Protein AF-A0A0D6LPE6-F1 (afdb_monomer_lite)

pLDDT: mean 70.09, std 15.49, range [36.75, 91.06]

Foldseek 3Di:
DPCVPPDVVVVVVVVVVVVVVVVVVVLVVLLVVQVCCCVPVCVPPPPDPDPVVSSVVSSVVSVVVVVVVVVVHPPVVVVVVVVVCVVVVVVCVVVVVVVVVVVVD

Organism: NCBI:txid53326

Sequence (105 aa):
MISRNLGPELGGAVGILFYLGTTIAASMYLTGAVEIFLLYIMPEGKVFESIYNNFRLFGSGLLFLVGLIVLAGVKVTAPLCLHYTCLAAPFSRLSSVYSTLYTIC

Secondary structure (DSSP, 8-state):
--TTTSHHHHHHHHHHHHHHHHHHHHHHHHHHHHHHIIIII-TT---SSSHHHHHHHHHHHHHHHHHHHHHH-TTTTHHHHHHHHHHTTTTHHHHHHHHHHHHH-

InterPro domains:
  IPR004842 SLC12A transporter family [PTHR11827] (1-80)

Radius of gyration: 18.12 Å; chains: 1; bounding box: 35×3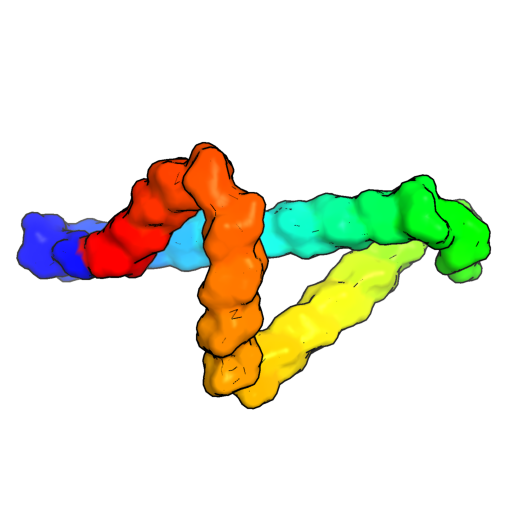2×50 Å

Structure (mmCIF, N/CA/C/O backbone):
data_AF-A0A0D6LPE6-F1
#
_entry.id   AF-A0A0D6LPE6-F1
#
loop_
_atom_site.group_PDB
_atom_site.id
_atom_site.type_symbol
_atom_site.label_atom_id
_atom_site.label_alt_id
_atom_site.label_comp_id
_atom_site.label_asym_id
_atom_site.label_entity_id
_atom_site.label_seq_id
_atom_site.pdbx_PDB_ins_code
_atom_site.Cartn_x
_atom_site.Cartn_y
_atom_site.Cartn_z
_atom_site.occupancy
_atom_site.B_iso_or_equiv
_atom_site.auth_seq_id
_atom_site.auth_comp_id
_atom_site.auth_asym_id
_atom_site.auth_atom_id
_atom_site.pdbx_PDB_model_num
ATOM 1 N N . MET A 1 1 ? -11.174 -2.620 20.477 1.00 56.44 1 MET A N 1
ATOM 2 C CA . MET A 1 1 ? -11.406 -2.339 21.913 1.00 56.44 1 MET A CA 1
ATOM 3 C C . MET A 1 1 ? -11.270 -0.849 22.293 1.00 56.44 1 MET A C 1
ATOM 5 O O . MET A 1 1 ? -11.502 -0.531 23.457 1.00 56.44 1 MET A O 1
ATOM 9 N N . ILE A 1 2 ? -11.011 0.088 21.366 1.00 61.62 2 ILE A N 1
ATOM 10 C CA . ILE A 1 2 ? -10.780 1.514 21.693 1.00 61.62 2 ILE A CA 1
ATOM 11 C C . ILE A 1 2 ? -12.084 2.319 21.876 1.00 61.62 2 ILE A C 1
ATOM 13 O O . ILE A 1 2 ? -12.198 3.157 22.770 1.00 61.62 2 ILE A O 1
ATOM 17 N N . SER A 1 3 ? -13.118 2.010 21.084 1.00 53.62 3 SER A N 1
ATOM 18 C CA . SER A 1 3 ? -14.390 2.758 21.053 1.00 53.62 3 SER A CA 1
ATOM 19 C C . SER A 1 3 ? -15.212 2.642 22.344 1.00 53.62 3 SER A C 1
ATOM 21 O O . SER A 1 3 ? -16.061 3.491 22.602 1.00 53.62 3 SER A O 1
ATOM 23 N N . ARG A 1 4 ? -14.952 1.618 23.169 1.00 62.44 4 ARG A N 1
ATOM 24 C CA . ARG A 1 4 ? -15.659 1.399 24.441 1.00 62.44 4 ARG A CA 1
ATOM 25 C C . ARG A 1 4 ? -15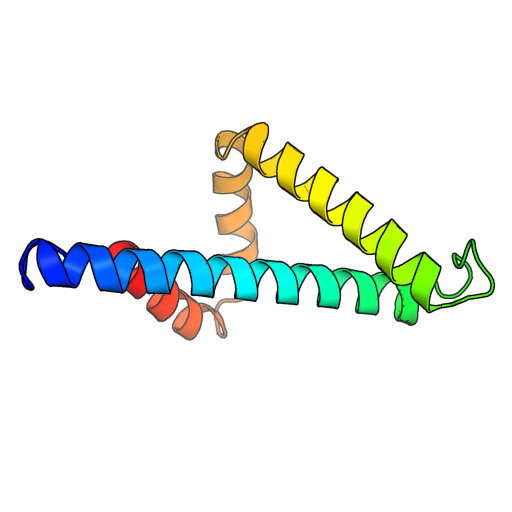.172 2.315 25.569 1.00 62.44 4 ARG A C 1
ATOM 27 O O . ARG A 1 4 ? -15.949 2.585 26.474 1.00 62.44 4 ARG A O 1
ATOM 34 N N . ASN A 1 5 ? -13.932 2.809 25.497 1.00 69.62 5 ASN A N 1
ATOM 35 C CA . ASN A 1 5 ? -13.320 3.611 26.564 1.00 69.62 5 ASN A CA 1
ATOM 36 C C . ASN A 1 5 ? -13.292 5.123 26.267 1.00 69.62 5 ASN A C 1
ATOM 38 O O . ASN A 1 5 ? -13.143 5.903 27.199 1.00 69.62 5 ASN A O 1
ATOM 42 N N . LEU A 1 6 ? -13.401 5.545 24.999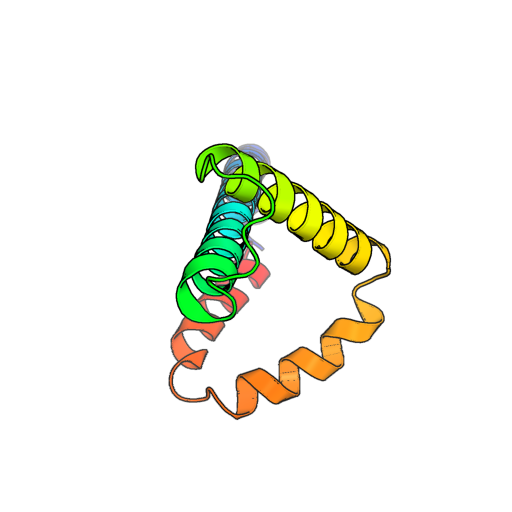 1.00 63.59 6 LEU A N 1
ATOM 43 C CA . LEU A 1 6 ? -13.205 6.946 24.576 1.00 63.59 6 LEU A CA 1
ATOM 44 C C . LEU A 1 6 ? -14.484 7.652 24.072 1.00 63.59 6 LEU A C 1
ATOM 46 O O . LEU A 1 6 ? -14.423 8.804 23.652 1.00 63.59 6 LEU A O 1
ATOM 50 N N . GLY A 1 7 ? -15.641 6.987 24.125 1.00 74.12 7 GLY A N 1
ATOM 51 C CA . GLY A 1 7 ? -16.905 7.525 23.615 1.00 74.12 7 GLY A CA 1
ATOM 52 C C . GLY A 1 7 ? -17.062 7.396 22.085 1.00 74.12 7 GLY A C 1
ATOM 53 O O . GLY A 1 7 ? -16.077 7.225 21.358 1.00 74.12 7 GLY A O 1
ATOM 54 N N . PRO A 1 8 ? -18.309 7.438 21.573 1.00 74.31 8 PRO A N 1
ATOM 55 C CA . PRO A 1 8 ? -18.633 7.172 20.164 1.00 74.31 8 PRO A CA 1
ATOM 56 C C . PRO A 1 8 ? -18.011 8.186 19.189 1.00 74.31 8 PRO A C 1
ATOM 58 O O . PRO A 1 8 ? -17.719 7.844 18.044 1.00 74.31 8 PRO A O 1
ATOM 61 N N . GLU A 1 9 ? -17.759 9.408 19.654 1.00 82.94 9 GLU A N 1
ATOM 62 C CA . GLU A 1 9 ? -17.193 10.505 18.866 1.00 82.94 9 GLU A CA 1
ATOM 63 C C . GLU A 1 9 ? -15.686 10.356 18.593 1.00 82.94 9 GLU A C 1
ATOM 65 O O . GLU A 1 9 ? -15.253 10.519 17.451 1.00 82.94 9 GLU A O 1
ATOM 70 N N . LEU A 1 10 ? -14.879 9.947 19.582 1.00 76.06 10 LEU A N 1
ATOM 71 C CA . LEU A 1 10 ? -13.443 9.723 19.361 1.00 76.06 10 LEU A CA 1
ATOM 72 C C . LEU A 1 10 ? -13.139 8.358 18.735 1.00 76.06 10 LEU A C 1
ATOM 74 O O . LEU A 1 10 ? -12.186 8.238 17.964 1.00 76.06 10 LEU A O 1
ATOM 78 N N . GLY A 1 11 ? -13.965 7.341 18.999 1.00 79.12 11 GLY A N 1
ATOM 79 C CA . GLY A 1 11 ? -13.826 6.030 18.358 1.00 79.12 11 GLY A CA 1
ATOM 80 C C . GLY A 1 11 ? -13.973 6.095 16.833 1.00 79.12 11 GLY A C 1
ATOM 81 O O . GLY A 1 11 ? -13.195 5.468 16.114 1.00 79.12 11 GLY A O 1
ATOM 82 N N . GLY A 1 12 ? -14.920 6.899 16.333 1.00 81.94 12 GLY A N 1
ATOM 83 C CA . GLY A 1 12 ? -15.124 7.097 14.895 1.00 81.94 12 GLY A CA 1
ATOM 84 C C . GLY A 1 12 ? -13.969 7.844 14.219 1.00 81.94 12 GLY A C 1
ATOM 85 O O . GLY A 1 12 ? -13.466 7.398 13.186 1.00 81.94 12 GLY A O 1
ATOM 86 N N . ALA A 1 13 ? -13.500 8.938 14.827 1.00 84.88 13 ALA A N 1
ATOM 87 C CA . ALA A 1 13 ? -12.405 9.745 14.283 1.00 84.88 13 ALA A CA 1
ATOM 88 C C . ALA A 1 13 ? -11.081 8.961 14.200 1.00 84.88 13 ALA A C 1
ATOM 90 O O . ALA A 1 13 ? -10.414 8.972 13.164 1.00 84.88 13 ALA A O 1
ATOM 91 N N . VAL A 1 14 ? -10.724 8.227 15.261 1.00 86.12 14 VAL A N 1
ATOM 92 C CA . VAL A 1 14 ? -9.498 7.409 15.295 1.00 86.12 14 VAL A CA 1
ATOM 93 C C . VAL A 1 14 ? -9.592 6.224 14.327 1.00 86.12 14 VAL A C 1
ATOM 95 O O . VAL A 1 14 ? -8.608 5.901 13.661 1.00 86.12 14 VAL A O 1
ATOM 98 N N . GLY A 1 15 ? -10.776 5.617 14.183 1.00 84.62 15 GLY A N 1
ATOM 99 C CA . GLY A 1 15 ? -11.004 4.522 13.237 1.00 84.62 15 GLY A CA 1
ATOM 100 C C . GLY A 1 15 ? -10.775 4.929 11.778 1.00 84.62 15 GLY A C 1
ATOM 101 O O . GLY A 1 15 ? -10.111 4.208 11.032 1.00 84.62 15 GLY A O 1
ATOM 102 N N . ILE A 1 16 ? -11.250 6.112 11.379 1.00 88.31 16 ILE A N 1
ATOM 103 C CA . ILE A 1 16 ? -11.034 6.648 10.024 1.00 88.31 16 ILE A CA 1
ATOM 104 C C . ILE A 1 16 ? -9.554 6.957 9.782 1.00 88.31 16 ILE A C 1
ATOM 106 O O . ILE A 1 16 ? -9.023 6.629 8.717 1.00 88.31 16 ILE A O 1
ATOM 110 N N . LEU A 1 17 ? -8.865 7.520 10.781 1.00 88.62 17 LEU A N 1
ATOM 111 C CA . LEU A 1 17 ? -7.427 7.783 10.692 1.00 88.62 17 LEU A CA 1
ATOM 112 C C . LEU A 1 17 ? -6.628 6.486 10.494 1.00 88.62 17 LEU A C 1
ATOM 114 O O . LEU A 1 17 ? -5.715 6.427 9.670 1.00 88.62 17 LEU A O 1
ATOM 118 N N . PHE A 1 18 ? -6.996 5.433 11.224 1.00 86.06 18 PHE A N 1
ATOM 119 C CA . PHE A 1 18 ? -6.328 4.137 11.154 1.00 86.06 18 PHE A CA 1
ATOM 120 C C . PHE A 1 18 ? -6.607 3.402 9.835 1.00 86.06 18 PHE A C 1
ATOM 122 O O . PHE A 1 18 ? -5.700 2.808 9.246 1.00 86.06 18 PHE A O 1
ATOM 129 N N . TYR A 1 19 ? -7.833 3.494 9.314 1.00 85.44 19 TYR A N 1
ATOM 130 C CA . TYR A 1 19 ? -8.174 2.947 8.000 1.00 85.44 19 TYR A CA 1
ATOM 131 C C . TYR A 1 19 ? -7.358 3.607 6.879 1.00 85.44 19 TYR A C 1
ATOM 133 O O . TYR A 1 19 ? -6.749 2.919 6.056 1.00 85.44 19 TYR A O 1
ATOM 141 N N . LEU A 1 20 ? -7.271 4.939 6.874 1.00 90.00 20 LEU A N 1
ATOM 142 C CA . LEU A 1 20 ? -6.469 5.654 5.881 1.00 90.00 20 LEU A CA 1
ATOM 143 C C . LEU A 1 20 ? -4.973 5.357 6.036 1.00 90.00 20 LEU A C 1
ATOM 145 O O . LEU A 1 20 ? -4.302 5.085 5.041 1.00 90.00 20 LEU A O 1
ATOM 149 N N . GLY A 1 21 ? -4.458 5.333 7.267 1.00 90.50 21 GLY A N 1
ATOM 150 C CA . GLY A 1 21 ? -3.052 5.028 7.536 1.00 90.50 21 GLY A CA 1
ATOM 151 C C . GLY A 1 21 ? -2.639 3.636 7.051 1.00 90.50 21 GLY A C 1
ATOM 152 O O . GLY A 1 21 ? -1.624 3.490 6.370 1.00 90.50 21 GLY A O 1
ATOM 153 N N . THR A 1 22 ? -3.453 2.616 7.331 1.00 88.06 22 THR A N 1
ATOM 154 C CA . THR A 1 22 ? -3.189 1.240 6.872 1.00 88.06 22 THR A CA 1
ATOM 155 C C . THR A 1 22 ? -3.300 1.105 5.354 1.00 88.06 22 THR A C 1
ATOM 157 O O . THR A 1 22 ? -2.489 0.409 4.746 1.00 88.06 22 THR A O 1
ATOM 160 N N . THR A 1 23 ? -4.228 1.826 4.722 1.00 86.50 23 THR A N 1
ATOM 161 C CA . THR A 1 23 ? -4.375 1.845 3.257 1.00 86.50 23 THR A CA 1
ATOM 162 C C . THR A 1 23 ? -3.157 2.476 2.573 1.00 86.50 23 THR A C 1
ATOM 164 O O . THR A 1 23 ? -2.628 1.921 1.607 1.00 86.50 23 THR A O 1
ATOM 167 N N . ILE A 1 24 ? -2.657 3.601 3.097 1.00 91.06 24 ILE A N 1
ATOM 168 C CA . ILE A 1 24 ? -1.445 4.255 2.581 1.00 91.06 24 ILE A CA 1
ATOM 169 C C . ILE A 1 24 ? -0.228 3.343 2.776 1.00 91.06 24 ILE A C 1
ATOM 171 O O . ILE A 1 24 ? 0.529 3.126 1.829 1.00 91.06 24 ILE A O 1
ATOM 175 N N . ALA A 1 25 ? -0.069 2.746 3.960 1.00 87.31 25 ALA A N 1
ATOM 176 C CA . ALA A 1 25 ? 1.021 1.810 4.233 1.00 87.31 25 ALA A CA 1
ATOM 177 C C . ALA A 1 25 ? 0.995 0.597 3.284 1.00 87.31 25 ALA A C 1
ATOM 179 O O . ALA A 1 25 ? 2.027 0.235 2.717 1.00 87.31 25 ALA A O 1
ATOM 180 N N . ALA A 1 26 ? -0.184 0.020 3.034 1.00 84.19 26 ALA A N 1
ATOM 181 C CA . ALA A 1 26 ? -0.349 -1.077 2.084 1.00 84.19 26 ALA A CA 1
ATOM 182 C C . ALA A 1 26 ? 0.080 -0.674 0.662 1.00 84.19 26 ALA A C 1
ATOM 184 O O . ALA A 1 26 ? 0.798 -1.426 0.003 1.00 84.19 26 ALA A O 1
ATOM 185 N N . SER A 1 27 ? -0.289 0.530 0.207 1.00 84.69 27 SER A N 1
ATOM 186 C CA . SER A 1 27 ? 0.123 1.047 -1.108 1.00 84.69 27 SER A CA 1
ATOM 187 C C . SER A 1 27 ? 1.642 1.243 -1.228 1.00 84.69 27 SER A C 1
ATOM 189 O O . SER A 1 27 ? 2.230 0.960 -2.277 1.00 84.69 27 SER A O 1
ATOM 191 N N . MET A 1 28 ? 2.292 1.654 -0.134 1.00 89.75 28 MET A N 1
ATOM 192 C CA . MET A 1 28 ? 3.741 1.828 -0.068 1.00 89.75 28 MET A CA 1
ATOM 193 C C . MET A 1 28 ? 4.465 0.484 -0.188 1.00 89.75 28 MET A C 1
ATOM 195 O O . MET A 1 28 ? 5.393 0.356 -0.986 1.00 89.75 28 MET A O 1
ATOM 199 N N . TYR A 1 29 ? 4.010 -0.536 0.545 1.00 86.00 29 TYR A N 1
ATOM 200 C CA . TYR A 1 29 ? 4.575 -1.884 0.445 1.00 86.00 29 TYR A CA 1
ATOM 201 C C . TYR A 1 29 ? 4.402 -2.480 -0.950 1.00 86.00 29 TYR A C 1
ATOM 203 O O . TYR A 1 29 ? 5.318 -3.122 -1.464 1.00 86.00 29 TYR A O 1
ATOM 211 N N . LEU A 1 30 ? 3.260 -2.221 -1.587 1.00 84.44 30 LEU A N 1
ATOM 212 C CA . LEU A 1 30 ? 2.995 -2.713 -2.930 1.00 84.44 30 LEU A CA 1
ATOM 213 C C . LEU A 1 30 ? 3.917 -2.087 -3.980 1.00 84.44 30 LEU A C 1
ATOM 215 O O . LEU A 1 30 ? 4.480 -2.790 -4.818 1.00 84.44 30 LEU A O 1
ATOM 219 N N . THR A 1 31 ? 4.111 -0.772 -3.901 1.00 85.62 31 THR A N 1
ATOM 220 C CA . THR A 1 31 ? 4.985 -0.043 -4.830 1.00 85.62 31 THR A CA 1
ATOM 221 C C . THR A 1 31 ? 6.453 -0.431 -4.628 1.00 85.62 31 THR A C 1
ATOM 223 O O . THR A 1 31 ? 7.160 -0.654 -5.609 1.00 85.62 31 THR A O 1
ATOM 226 N N . GLY A 1 32 ? 6.898 -0.611 -3.378 1.00 85.75 32 GLY A N 1
ATOM 227 C CA . GLY A 1 32 ? 8.252 -1.091 -3.074 1.00 85.75 32 GLY A CA 1
ATOM 228 C C . GLY A 1 32 ? 8.519 -2.509 -3.594 1.00 85.75 32 GLY A C 1
ATOM 229 O O . GLY A 1 32 ? 9.597 -2.782 -4.117 1.00 85.75 32 GLY A O 1
ATOM 230 N N . ALA A 1 33 ? 7.527 -3.405 -3.537 1.00 82.56 33 ALA A N 1
ATOM 231 C CA . ALA A 1 33 ? 7.653 -4.743 -4.119 1.00 82.56 33 ALA A CA 1
ATOM 232 C C . ALA A 1 33 ? 7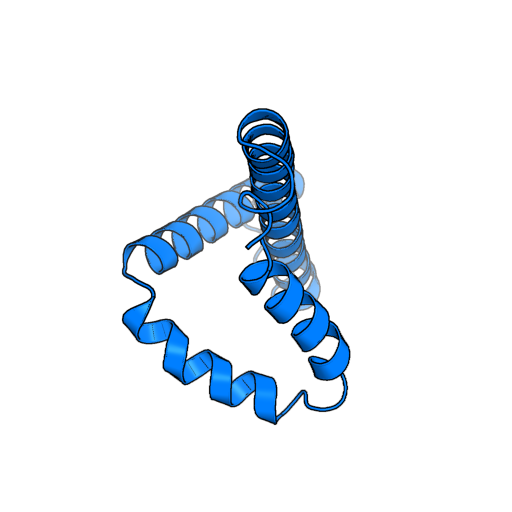.825 -4.696 -5.648 1.00 82.56 33 ALA A C 1
ATOM 234 O O . ALA A 1 33 ? 8.655 -5.422 -6.194 1.00 82.56 33 ALA A O 1
ATOM 235 N N . VAL A 1 34 ? 7.085 -3.818 -6.334 1.00 83.50 34 VAL A N 1
ATOM 236 C CA . VAL A 1 34 ? 7.211 -3.611 -7.788 1.00 83.50 34 VAL A CA 1
ATOM 237 C C . VAL A 1 34 ? 8.577 -3.026 -8.151 1.00 83.50 34 VAL A C 1
ATOM 239 O O . VAL A 1 34 ? 9.185 -3.469 -9.125 1.00 83.50 34 VAL A O 1
ATOM 242 N N . GLU A 1 35 ? 9.084 -2.075 -7.366 1.00 83.62 35 GLU A N 1
ATOM 243 C CA . GLU A 1 35 ? 10.413 -1.492 -7.566 1.00 83.62 35 GLU A CA 1
ATOM 244 C C . GLU A 1 35 ? 11.518 -2.543 -7.462 1.00 83.62 35 GLU A C 1
ATOM 246 O O . GLU A 1 35 ? 12.345 -2.658 -8.369 1.00 83.62 35 GLU A O 1
ATOM 251 N N . ILE A 1 36 ? 11.483 -3.371 -6.415 1.00 85.88 36 ILE A N 1
ATOM 252 C CA . ILE A 1 36 ? 12.468 -4.439 -6.232 1.00 85.88 36 ILE A CA 1
ATOM 253 C C . ILE A 1 36 ? 12.357 -5.471 -7.362 1.00 85.88 36 ILE A C 1
ATOM 255 O O . ILE A 1 36 ? 13.366 -5.889 -7.928 1.00 85.88 36 ILE A O 1
ATOM 259 N N . PHE A 1 37 ? 11.138 -5.856 -7.739 1.00 78.75 37 PHE A N 1
ATOM 260 C CA . PHE A 1 37 ? 10.910 -6.845 -8.790 1.00 78.75 37 PHE A CA 1
ATOM 261 C C . PHE A 1 37 ? 11.457 -6.389 -10.151 1.00 78.75 37 PHE A C 1
ATOM 263 O O . PHE A 1 37 ? 12.122 -7.157 -10.850 1.00 78.75 37 PHE A O 1
ATOM 270 N N . LEU A 1 38 ? 11.224 -5.126 -10.511 1.00 77.25 38 LEU A N 1
ATOM 271 C CA . LEU A 1 38 ? 11.583 -4.597 -11.825 1.00 77.25 38 LEU A CA 1
ATOM 272 C C . LEU A 1 38 ? 13.051 -4.155 -11.918 1.00 77.25 38 LEU A C 1
ATOM 274 O O . LEU A 1 38 ? 13.638 -4.231 -12.996 1.00 77.25 38 LEU A O 1
ATOM 278 N N . LEU A 1 39 ? 13.655 -3.702 -10.813 1.00 78.75 39 LEU A N 1
ATOM 279 C CA . LEU A 1 39 ? 15.064 -3.289 -10.791 1.00 78.75 39 LEU A CA 1
ATOM 280 C C . LEU A 1 39 ? 16.033 -4.440 -10.499 1.00 78.75 39 LEU A C 1
ATOM 282 O O . LEU A 1 39 ? 17.141 -4.418 -11.029 1.00 78.75 39 LEU A O 1
ATOM 286 N N . TYR A 1 40 ? 15.643 -5.429 -9.685 1.00 77.44 40 TYR A N 1
ATOM 287 C CA . TYR A 1 40 ? 16.579 -6.446 -9.186 1.00 77.44 40 TYR A CA 1
ATOM 288 C C . TYR A 1 40 ? 16.342 -7.859 -9.723 1.00 77.44 40 TYR A C 1
ATOM 290 O O . TYR A 1 40 ? 17.306 -8.611 -9.834 1.00 77.44 40 TYR A O 1
ATOM 298 N N . ILE A 1 41 ? 15.103 -8.248 -10.045 1.00 77.06 41 ILE A N 1
ATOM 299 C CA . ILE A 1 41 ? 14.805 -9.631 -10.466 1.00 77.06 41 ILE A CA 1
ATOM 300 C C . ILE A 1 41 ? 14.830 -9.775 -11.991 1.00 77.06 41 ILE A C 1
ATOM 302 O O . ILE A 1 41 ? 15.434 -10.716 -12.499 1.00 77.06 41 ILE A O 1
ATOM 306 N N . MET A 1 42 ? 14.201 -8.855 -12.728 1.00 70.69 42 MET A N 1
ATOM 307 C CA . MET A 1 42 ? 14.112 -8.915 -14.196 1.00 70.69 42 MET A CA 1
ATOM 308 C C . MET A 1 42 ? 14.349 -7.530 -14.827 1.00 70.69 42 MET A C 1
ATOM 310 O O . MET A 1 42 ? 13.394 -6.894 -15.282 1.00 70.69 42 MET A O 1
ATOM 314 N N . PRO A 1 43 ? 15.606 -7.050 -14.897 1.00 68.94 43 PRO A N 1
ATOM 315 C CA . PRO A 1 43 ? 15.917 -5.744 -15.486 1.00 68.94 43 PRO A CA 1
ATOM 316 C C . PRO A 1 43 ? 15.645 -5.679 -17.001 1.00 68.94 43 PRO A C 1
ATOM 318 O O . PRO A 1 43 ? 15.405 -4.595 -17.532 1.00 68.94 43 PRO A O 1
ATOM 321 N N . GLU A 1 44 ? 15.632 -6.828 -17.688 1.00 66.62 44 GLU A N 1
ATOM 322 C CA . GLU A 1 44 ? 15.357 -6.949 -19.130 1.00 66.62 44 GLU A CA 1
ATOM 323 C C . GLU A 1 44 ? 13.857 -7.008 -19.470 1.00 66.62 44 GLU A C 1
ATOM 325 O O . GLU A 1 44 ? 13.474 -6.878 -20.628 1.00 66.62 44 GLU A O 1
ATOM 330 N N . GLY A 1 45 ? 12.976 -7.144 -18.471 1.00 62.28 45 GLY A N 1
ATOM 331 C CA . GLY A 1 45 ? 11.520 -7.210 -18.656 1.00 62.28 45 GLY A CA 1
ATOM 332 C C . GLY A 1 45 ? 10.835 -5.858 -18.910 1.00 62.28 45 GLY A C 1
ATOM 333 O O . GLY A 1 45 ? 9.609 -5.763 -18.816 1.00 62.28 45 GLY A O 1
ATOM 334 N N . LYS A 1 46 ? 11.592 -4.788 -19.186 1.00 65.31 46 LYS A N 1
ATOM 335 C CA . LYS A 1 46 ? 11.046 -3.452 -19.476 1.00 65.31 46 LYS A CA 1
ATOM 336 C C . LYS A 1 46 ? 10.389 -3.436 -20.858 1.00 65.31 46 LYS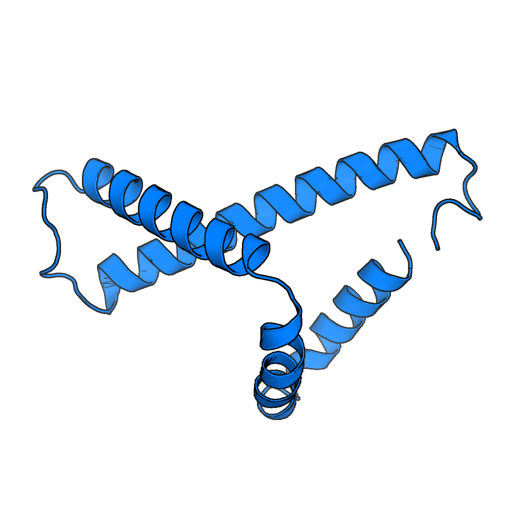 A C 1
ATOM 338 O O . LYS A 1 46 ? 11.059 -3.323 -21.874 1.00 65.31 46 LYS A O 1
ATOM 343 N N . VAL A 1 47 ? 9.057 -3.506 -20.874 1.00 66.38 47 VAL A N 1
ATOM 344 C CA . VAL A 1 47 ? 8.234 -3.492 -22.099 1.00 66.38 47 VAL A CA 1
ATOM 345 C C . VAL A 1 47 ? 8.241 -2.117 -22.786 1.00 66.38 47 VAL A C 1
ATOM 347 O O . VAL A 1 47 ? 8.138 -2.037 -24.006 1.00 66.38 47 VAL A O 1
ATOM 350 N N . PHE A 1 48 ? 8.388 -1.030 -22.022 1.00 69.50 48 PHE A N 1
ATOM 351 C CA . PHE A 1 48 ? 8.491 0.337 -22.547 1.00 69.50 48 PHE A CA 1
ATOM 352 C C . PHE A 1 48 ? 9.877 0.952 -22.297 1.00 69.50 48 PHE A C 1
ATOM 354 O O . PHE A 1 48 ? 10.461 0.747 -21.233 1.00 69.50 48 PHE A O 1
ATOM 361 N N . GLU A 1 49 ? 10.370 1.785 -23.220 1.00 65.00 49 GLU A N 1
ATOM 362 C CA . GLU A 1 49 ? 11.619 2.549 -23.026 1.00 65.00 49 GLU A CA 1
ATOM 363 C C . GLU A 1 49 ? 11.489 3.600 -21.906 1.00 65.00 49 GLU A C 1
ATOM 365 O O . GLU A 1 49 ? 12.450 3.896 -21.195 1.00 65.00 49 GLU A O 1
ATOM 370 N N . SER A 1 50 ? 10.276 4.126 -21.681 1.00 75.81 50 SER A N 1
ATOM 371 C CA . SER A 1 50 ? 9.998 5.052 -20.579 1.00 75.81 50 SER A CA 1
ATOM 372 C C . SER A 1 50 ? 9.755 4.302 -19.268 1.00 75.81 50 SER A C 1
ATOM 374 O O . SER A 1 50 ? 8.733 3.636 -19.075 1.00 75.81 50 SER A O 1
ATOM 376 N N . ILE A 1 51 ? 10.692 4.464 -18.332 1.00 72.44 51 ILE A N 1
ATOM 377 C CA . ILE A 1 51 ? 10.674 3.844 -17.001 1.00 72.44 51 ILE A CA 1
ATOM 378 C C . ILE A 1 51 ? 9.363 4.136 -16.245 1.00 72.44 51 ILE A C 1
ATOM 380 O O . ILE A 1 51 ? 8.800 3.232 -15.629 1.00 72.44 51 ILE A O 1
ATOM 384 N N . TYR A 1 52 ? 8.822 5.353 -16.349 1.00 77.88 52 TYR A N 1
ATOM 385 C CA . TYR A 1 52 ? 7.604 5.760 -15.636 1.00 77.88 52 TYR A CA 1
ATOM 386 C C . TYR A 1 52 ? 6.348 4.998 -16.074 1.00 77.88 52 TYR A C 1
ATOM 388 O O . TYR A 1 52 ? 5.485 4.699 -15.247 1.00 77.88 52 TYR A O 1
ATOM 396 N N . ASN A 1 53 ? 6.242 4.660 -17.362 1.00 80.75 53 ASN A N 1
ATOM 397 C CA . ASN A 1 53 ? 5.084 3.928 -17.873 1.00 80.75 53 ASN A CA 1
ATOM 398 C C . ASN A 1 53 ? 5.087 2.473 -17.386 1.00 80.75 53 ASN A C 1
ATOM 400 O O . ASN A 1 53 ? 4.043 1.950 -16.994 1.00 80.75 53 ASN A O 1
ATOM 404 N N . ASN A 1 54 ? 6.271 1.853 -17.323 1.00 78.88 54 ASN A N 1
ATOM 405 C CA . ASN A 1 54 ? 6.424 0.510 -16.762 1.00 78.88 54 ASN A CA 1
ATOM 406 C C . ASN A 1 54 ? 6.007 0.479 -15.285 1.00 78.88 54 ASN A C 1
ATOM 408 O O . ASN A 1 54 ? 5.218 -0.377 -14.894 1.00 78.88 54 ASN A O 1
ATOM 412 N N . PHE A 1 55 ? 6.453 1.445 -14.474 1.00 79.75 55 PHE A N 1
ATOM 413 C CA . PHE A 1 55 ? 6.083 1.503 -13.055 1.00 79.75 55 PHE A CA 1
ATOM 414 C C . PHE A 1 55 ? 4.570 1.579 -12.828 1.00 79.75 55 PHE A C 1
ATOM 416 O O . PHE A 1 55 ? 4.042 0.909 -11.941 1.00 79.75 55 PHE A O 1
ATOM 423 N N . ARG A 1 56 ? 3.851 2.351 -13.651 1.00 83.38 56 ARG A N 1
ATOM 424 C CA . ARG A 1 56 ? 2.391 2.474 -13.540 1.00 83.38 56 ARG A CA 1
ATOM 425 C C . ARG A 1 56 ? 1.658 1.197 -13.947 1.00 83.38 56 ARG A C 1
ATOM 427 O O . ARG A 1 56 ? 0.699 0.829 -13.276 1.00 83.38 56 ARG A O 1
ATOM 434 N N . LEU A 1 57 ? 2.106 0.535 -15.016 1.00 83.75 57 LEU A N 1
ATOM 435 C CA . LEU A 1 57 ? 1.472 -0.675 -15.545 1.00 83.75 57 LEU A CA 1
ATOM 436 C C . LEU A 1 57 ? 1.674 -1.885 -14.622 1.00 83.75 57 LEU A C 1
ATOM 438 O O . LEU A 1 57 ? 0.715 -2.582 -14.296 1.00 83.75 57 LEU A O 1
ATOM 442 N N . PHE A 1 58 ? 2.907 -2.112 -14.162 1.00 83.00 58 PHE A N 1
ATOM 443 C CA . PHE A 1 58 ? 3.190 -3.181 -13.202 1.00 83.00 58 PHE A CA 1
ATOM 444 C C . PHE A 1 58 ? 2.570 -2.880 -11.831 1.00 83.00 58 PHE A C 1
ATOM 446 O O . PHE A 1 58 ? 2.049 -3.787 -11.184 1.00 83.00 58 PHE A O 1
ATOM 453 N N . GLY A 1 59 ? 2.540 -1.605 -11.429 1.00 81.81 59 GLY A N 1
ATOM 454 C CA . GLY A 1 59 ? 1.856 -1.151 -10.220 1.00 81.81 59 GLY A CA 1
ATOM 455 C C . GLY A 1 59 ? 0.357 -1.457 -10.223 1.00 81.81 59 GLY A C 1
ATOM 456 O O . GLY A 1 59 ? -0.142 -2.067 -9.278 1.00 81.81 59 GLY A O 1
ATOM 457 N N . SER A 1 60 ? -0.374 -1.088 -11.280 1.00 85.12 60 SER A N 1
ATOM 458 C CA . SER A 1 60 ? -1.821 -1.336 -11.369 1.00 85.12 60 SER A CA 1
ATOM 459 C C . SER A 1 60 ? -2.160 -2.818 -11.544 1.00 85.12 60 SER A C 1
ATOM 461 O O . SER A 1 60 ? -3.119 -3.293 -10.933 1.00 85.12 60 SER A O 1
ATOM 463 N N . GLY A 1 61 ? -1.356 -3.567 -12.307 1.00 86.75 61 GLY A N 1
ATOM 464 C CA . GLY A 1 61 ? -1.521 -5.013 -12.465 1.00 86.75 61 GLY A CA 1
ATOM 465 C C . GLY A 1 61 ? -1.374 -5.769 -11.141 1.00 86.75 61 GLY A C 1
ATOM 466 O O . GLY A 1 61 ? -2.220 -6.599 -10.803 1.00 86.75 61 GLY A O 1
ATOM 467 N N . LEU A 1 62 ? -0.347 -5.440 -10.351 1.00 83.62 62 LEU A N 1
ATOM 468 C CA . LEU A 1 62 ? -0.109 -6.083 -9.058 1.00 83.62 62 LEU A CA 1
ATOM 469 C C . LEU A 1 62 ? -1.155 -5.665 -8.010 1.00 83.62 62 LEU A C 1
ATOM 471 O O . LEU A 1 62 ? -1.626 -6.510 -7.249 1.00 83.62 62 LEU A O 1
ATOM 475 N N . LEU A 1 63 ? -1.593 -4.400 -8.020 1.00 85.00 63 LEU A N 1
ATOM 476 C CA . LEU A 1 63 ? -2.694 -3.915 -7.177 1.00 85.00 63 LEU A CA 1
ATOM 477 C C . LEU A 1 63 ? -4.009 -4.650 -7.475 1.00 85.00 63 LEU A C 1
ATOM 479 O O . LEU A 1 63 ? -4.708 -5.057 -6.546 1.00 85.00 63 LEU A O 1
ATOM 483 N N . PHE A 1 64 ? -4.323 -4.880 -8.752 1.00 86.88 64 PHE A N 1
ATOM 484 C CA . PHE A 1 64 ? -5.512 -5.632 -9.156 1.00 86.88 64 PHE A CA 1
ATOM 485 C C . PHE A 1 64 ? -5.437 -7.102 -8.724 1.00 86.88 64 PHE A C 1
ATOM 487 O O . PHE A 1 64 ? -6.408 -7.642 -8.197 1.00 86.88 64 PHE A O 1
ATOM 494 N N . LEU A 1 65 ? -4.269 -7.733 -8.876 1.00 85.81 65 LEU A N 1
ATOM 495 C CA . LEU A 1 65 ? -4.044 -9.119 -8.467 1.00 85.81 65 LEU A CA 1
ATOM 496 C C . LEU A 1 65 ? -4.184 -9.294 -6.948 1.00 85.81 65 LEU A C 1
ATOM 498 O O . LEU A 1 65 ? -4.889 -10.196 -6.497 1.00 85.81 65 LEU A O 1
ATOM 502 N N . VAL A 1 66 ? -3.581 -8.408 -6.149 1.00 83.00 66 VAL A N 1
ATOM 503 C CA . VAL A 1 66 ? -3.726 -8.437 -4.683 1.00 83.00 66 VAL A CA 1
ATOM 504 C C . VAL A 1 66 ? -5.166 -8.136 -4.263 1.00 83.00 66 VAL A C 1
ATOM 506 O O . VAL A 1 66 ? -5.683 -8.801 -3.366 1.00 83.00 66 VAL A O 1
ATOM 509 N N . GLY A 1 67 ? -5.850 -7.219 -4.953 1.00 82.56 67 GLY A N 1
ATOM 510 C CA . GLY A 1 67 ? -7.281 -6.977 -4.763 1.00 82.56 67 GLY A CA 1
ATOM 511 C C . GLY A 1 67 ? -8.123 -8.237 -4.991 1.00 82.56 67 GLY A C 1
ATOM 512 O O . GLY A 1 67 ? -8.938 -8.590 -4.140 1.00 82.56 67 GLY A O 1
ATOM 513 N N . LEU A 1 68 ? -7.881 -8.970 -6.082 1.00 84.06 68 LEU A N 1
ATOM 514 C CA . LEU A 1 68 ? -8.564 -10.239 -6.357 1.00 84.06 68 LEU A CA 1
ATOM 515 C C . LEU A 1 68 ? -8.272 -11.314 -5.302 1.00 84.06 68 LEU A C 1
ATOM 517 O O . LEU A 1 68 ? -9.191 -12.036 -4.922 1.00 84.06 68 LEU A O 1
ATOM 521 N N . ILE A 1 69 ? -7.040 -11.408 -4.789 1.00 80.50 69 ILE A N 1
ATOM 522 C CA . ILE A 1 69 ? -6.690 -12.354 -3.713 1.00 80.50 69 ILE A CA 1
ATOM 523 C C . ILE A 1 69 ? -7.474 -12.043 -2.433 1.00 80.50 69 ILE A C 1
ATOM 525 O O . ILE A 1 69 ? -7.993 -12.954 -1.787 1.00 80.50 69 ILE A O 1
ATOM 529 N N . VAL A 1 70 ? -7.593 -10.763 -2.073 1.00 79.75 70 VAL A N 1
ATOM 530 C CA . VAL A 1 70 ? -8.368 -10.340 -0.897 1.00 79.75 70 VAL A CA 1
ATOM 531 C C . VAL A 1 70 ? -9.859 -10.647 -1.087 1.00 79.75 70 VAL A C 1
ATOM 533 O O . VAL A 1 70 ? -10.506 -11.110 -0.146 1.00 79.75 70 VAL A O 1
ATOM 536 N N . LEU A 1 71 ? -10.391 -10.470 -2.303 1.00 75.50 71 LEU A N 1
ATOM 537 C CA . LEU A 1 71 ? -11.782 -10.800 -2.645 1.00 75.50 71 LEU A CA 1
ATOM 538 C C . LEU A 1 71 ? -12.057 -12.314 -2.675 1.00 75.50 71 LEU A C 1
ATOM 540 O O . LEU A 1 71 ? -13.131 -12.740 -2.254 1.00 75.50 71 LEU A O 1
ATOM 544 N N . ALA A 1 72 ? -11.097 -13.134 -3.120 1.00 73.94 72 ALA A N 1
ATOM 545 C CA . ALA A 1 72 ? -11.198 -14.599 -3.130 1.00 73.94 72 ALA A CA 1
ATOM 546 C C . ALA A 1 72 ? -11.226 -15.217 -1.713 1.00 73.94 72 ALA A C 1
ATOM 548 O O . ALA A 1 72 ? -11.678 -16.349 -1.533 1.00 73.94 72 ALA A O 1
ATOM 549 N N . GLY A 1 73 ? -10.827 -14.450 -0.693 1.00 50.25 73 GLY A N 1
ATOM 550 C CA . GLY A 1 73 ? -11.181 -14.689 0.703 1.00 50.25 73 GLY A CA 1
ATOM 551 C C . GLY A 1 73 ? -10.043 -15.188 1.601 1.00 50.25 73 GLY A C 1
ATOM 552 O O . GLY A 1 73 ? -9.243 -16.052 1.251 1.00 50.25 73 GLY A O 1
ATOM 553 N N . VAL A 1 74 ? -10.058 -14.697 2.848 1.00 56.41 74 VAL A N 1
ATOM 554 C CA . VAL A 1 74 ? -9.075 -14.935 3.935 1.00 56.41 74 VAL A CA 1
ATOM 555 C C . VAL A 1 74 ? -8.966 -16.407 4.384 1.00 56.41 74 VAL A C 1
ATOM 557 O O . VAL A 1 74 ? -8.107 -16.774 5.186 1.00 56.41 74 VAL A O 1
ATOM 560 N N . LYS A 1 75 ? -9.809 -17.295 3.846 1.00 51.56 75 LYS A N 1
ATOM 561 C CA . LYS A 1 75 ? -9.830 -18.719 4.213 1.00 51.56 75 LYS A CA 1
ATOM 562 C C . LYS A 1 75 ? -8.573 -19.483 3.773 1.00 51.56 75 LYS A C 1
ATOM 564 O O . LYS A 1 75 ? -8.278 -20.511 4.368 1.00 51.56 75 LYS A O 1
ATOM 569 N N . VAL A 1 76 ? -7.817 -18.978 2.793 1.00 53.19 76 VAL A N 1
ATOM 570 C CA . VAL A 1 76 ? -6.590 -19.629 2.281 1.00 53.19 76 VAL A CA 1
ATOM 571 C C . VAL A 1 76 ? -5.304 -19.010 2.864 1.00 53.19 76 VAL A C 1
ATOM 573 O O . VAL A 1 76 ? -4.266 -19.663 2.914 1.00 53.19 76 VAL A O 1
ATOM 576 N N . THR A 1 77 ? -5.353 -17.777 3.379 1.00 54.19 77 THR A N 1
ATOM 577 C CA . THR A 1 77 ? -4.182 -17.036 3.896 1.00 54.19 77 THR A CA 1
ATOM 578 C C . THR A 1 77 ? -3.861 -17.307 5.369 1.00 54.19 77 THR A C 1
ATOM 580 O O . THR A 1 77 ? -2.701 -17.199 5.772 1.00 54.19 77 THR A O 1
ATOM 583 N N . ALA A 1 78 ? -4.848 -17.707 6.176 1.00 56.78 78 ALA A N 1
ATOM 584 C CA . ALA A 1 78 ? -4.658 -18.025 7.594 1.00 56.78 78 ALA A CA 1
ATOM 585 C C . ALA A 1 78 ? -3.619 -19.143 7.880 1.00 56.78 78 ALA A C 1
ATOM 587 O O . ALA A 1 78 ? -2.783 -18.940 8.762 1.00 56.78 78 ALA A O 1
ATOM 588 N N . PRO A 1 79 ? -3.577 -20.282 7.150 1.00 56.12 79 PRO A N 1
ATOM 589 C CA . PRO A 1 79 ? -2.571 -21.322 7.403 1.00 56.12 79 PRO A CA 1
ATOM 590 C C . PRO A 1 79 ? -1.160 -20.962 6.899 1.00 56.12 79 PRO A C 1
ATOM 592 O O . PRO A 1 79 ? -0.169 -21.492 7.407 1.00 56.12 79 PRO A O 1
ATOM 595 N N . LEU A 1 80 ? -1.040 -20.044 5.932 1.00 50.59 80 LEU A N 1
ATOM 596 C CA . LEU A 1 80 ? 0.251 -19.599 5.393 1.00 50.59 80 LEU A CA 1
ATOM 597 C C . LEU A 1 80 ? 0.966 -18.627 6.344 1.00 50.59 80 LEU A C 1
ATOM 599 O O . LEU A 1 80 ? 2.177 -18.724 6.516 1.00 50.59 80 LEU A O 1
ATOM 603 N N . CYS A 1 81 ? 0.231 -17.750 7.036 1.00 54.00 81 CYS A N 1
ATOM 604 C CA . CYS A 1 81 ? 0.805 -16.791 7.992 1.00 54.00 81 CYS A CA 1
ATOM 605 C C . CYS A 1 81 ? 1.591 -17.472 9.134 1.00 54.00 81 CYS A C 1
ATOM 607 O O . CYS A 1 81 ? 2.643 -16.980 9.553 1.00 54.00 81 CYS A O 1
ATOM 609 N N . LEU A 1 82 ? 1.124 -18.640 9.590 1.00 52.91 82 LEU A N 1
ATOM 610 C CA . LEU A 1 82 ? 1.748 -19.399 10.679 1.00 52.91 82 LEU A CA 1
ATOM 611 C C . LEU A 1 82 ? 3.115 -19.987 10.277 1.00 52.91 82 LEU A C 1
ATOM 613 O O . LEU A 1 82 ? 4.015 -20.068 11.106 1.00 52.91 82 LEU A O 1
ATOM 617 N N . HIS A 1 83 ? 3.316 -20.312 8.997 1.00 55.81 83 HIS A N 1
ATOM 618 C CA . HIS A 1 83 ? 4.587 -20.851 8.505 1.00 55.81 83 HIS A CA 1
ATOM 619 C C . HIS A 1 83 ? 5.685 -19.778 8.386 1.00 55.81 83 HIS A C 1
ATOM 621 O O . HIS A 1 83 ? 6.829 -20.026 8.764 1.00 55.81 83 HIS A O 1
ATOM 627 N N . TYR A 1 84 ? 5.358 -18.565 7.922 1.00 55.34 84 TYR A N 1
ATOM 628 C CA . TYR A 1 84 ? 6.354 -17.494 7.741 1.00 55.34 84 TYR A CA 1
ATOM 629 C C . TYR A 1 84 ? 6.743 -16.791 9.054 1.00 55.34 84 TYR A C 1
ATOM 631 O O . TYR A 1 84 ? 7.899 -16.410 9.237 1.00 55.34 84 TYR A O 1
ATOM 639 N N . THR A 1 85 ? 5.810 -16.647 10.002 1.00 54.53 85 THR A N 1
ATOM 640 C CA . THR A 1 85 ? 6.086 -16.004 11.304 1.00 54.53 85 THR A CA 1
ATOM 641 C C . THR A 1 85 ? 6.916 -16.876 12.250 1.00 54.53 85 THR A C 1
ATOM 643 O O . THR A 1 85 ? 7.654 -16.334 13.074 1.00 54.53 85 THR A O 1
ATOM 646 N N . CYS A 1 86 ? 6.877 -18.204 12.098 1.00 50.81 86 CYS A N 1
ATOM 647 C CA . CYS A 1 86 ? 7.683 -19.130 12.900 1.00 50.81 86 CYS A CA 1
ATOM 648 C C . CYS A 1 86 ? 9.180 -19.112 12.525 1.00 50.81 86 CYS A C 1
ATOM 650 O O . CYS A 1 86 ? 10.028 -19.322 13.389 1.00 50.81 86 CYS A O 1
ATOM 652 N N . LEU A 1 87 ? 9.517 -18.807 11.265 1.00 53.75 87 LEU A N 1
ATOM 653 C CA . LEU A 1 87 ? 10.903 -18.665 10.787 1.00 53.75 87 LEU A CA 1
ATOM 654 C C . LEU A 1 87 ? 11.502 -17.272 11.070 1.00 53.75 87 LEU A C 1
ATOM 656 O O . LEU A 1 87 ? 12.715 -17.144 11.203 1.00 53.75 87 LEU A O 1
ATOM 660 N N . ALA A 1 88 ? 10.668 -16.239 11.235 1.00 52.12 88 ALA A N 1
ATOM 661 C CA . ALA A 1 88 ? 11.078 -14.854 11.511 1.00 52.12 88 ALA A CA 1
ATOM 662 C C . ALA A 1 88 ? 10.999 -14.463 13.008 1.00 52.12 88 ALA A C 1
ATOM 664 O O . ALA A 1 88 ? 10.803 -13.293 13.353 1.00 52.12 88 ALA A O 1
ATOM 665 N N . ALA A 1 89 ? 11.169 -15.435 13.911 1.00 51.84 89 ALA A N 1
ATOM 666 C CA . ALA A 1 89 ? 10.986 -15.307 15.360 1.00 51.84 89 ALA A CA 1
ATOM 667 C C . ALA A 1 89 ? 11.722 -14.145 16.083 1.00 51.84 89 ALA A C 1
ATOM 669 O O . ALA A 1 89 ? 11.189 -13.675 17.091 1.00 51.84 89 ALA A O 1
ATOM 670 N N . PRO A 1 90 ? 12.885 -13.614 15.642 1.00 53.94 90 PRO A N 1
ATOM 671 C CA . PRO A 1 90 ? 13.448 -12.428 16.295 1.00 53.94 90 PRO A CA 1
ATOM 672 C C . PRO A 1 90 ? 12.785 -11.108 15.856 1.00 53.94 90 PRO A C 1
ATOM 674 O O . PRO A 1 90 ? 12.789 -10.148 16.624 1.00 53.94 90 PRO A O 1
ATOM 677 N N . PHE A 1 91 ? 12.174 -11.040 14.667 1.00 50.75 91 PHE A N 1
ATOM 678 C CA . PHE A 1 91 ? 11.516 -9.825 14.155 1.00 50.75 91 PHE A CA 1
ATOM 679 C C . PHE A 1 91 ? 10.042 -9.725 14.598 1.00 50.75 91 PHE A C 1
ATOM 681 O O . PHE A 1 91 ? 9.449 -8.645 14.639 1.00 50.75 91 PHE A O 1
ATOM 688 N N . SER A 1 92 ? 9.448 -10.851 15.002 1.00 49.09 92 SER A N 1
ATOM 689 C CA . SER A 1 92 ? 8.032 -10.962 15.363 1.00 49.09 92 SER A CA 1
ATOM 690 C C . SER A 1 92 ? 7.659 -10.390 16.737 1.00 49.09 92 SER A C 1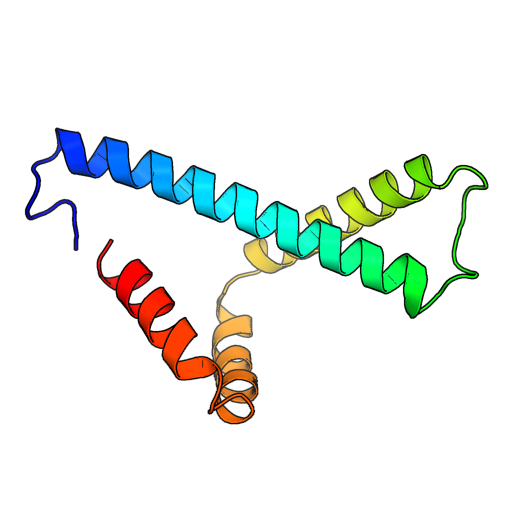
ATOM 692 O O . SER A 1 92 ? 6.475 -10.178 17.011 1.00 49.09 92 SER A O 1
ATOM 694 N N . ARG A 1 93 ? 8.628 -10.042 17.601 1.00 44.12 93 ARG A N 1
ATOM 695 C CA . ARG A 1 93 ? 8.318 -9.270 18.822 1.00 44.12 93 ARG A CA 1
ATOM 696 C C . ARG A 1 93 ? 7.827 -7.851 18.515 1.00 44.12 93 ARG A C 1
ATOM 698 O O . ARG A 1 93 ? 7.039 -7.328 19.294 1.00 44.12 93 ARG A O 1
ATOM 705 N N . LEU A 1 94 ? 8.211 -7.259 17.380 1.00 52.47 94 LEU A N 1
ATOM 706 C CA . LEU A 1 94 ? 7.672 -5.970 16.925 1.00 52.47 94 LEU A CA 1
ATOM 707 C C . LEU A 1 94 ? 6.312 -6.122 16.223 1.00 52.47 94 LEU A C 1
ATOM 709 O O . LEU A 1 94 ? 5.426 -5.293 16.421 1.00 52.47 94 LEU A O 1
ATOM 713 N N . SER A 1 95 ? 6.088 -7.207 15.471 1.00 50.56 95 SER A N 1
ATOM 714 C CA . SER A 1 95 ? 4.783 -7.464 14.839 1.00 50.56 95 SER A CA 1
ATOM 715 C C . SER A 1 95 ? 3.712 -7.922 15.835 1.00 50.56 95 SER A C 1
ATOM 717 O O . SER A 1 95 ? 2.531 -7.684 15.602 1.00 50.56 95 SER A O 1
ATOM 719 N N . SER A 1 96 ? 4.099 -8.522 16.968 1.00 46.88 96 SER A N 1
ATOM 720 C CA . SER A 1 96 ? 3.185 -8.827 18.078 1.00 46.88 96 SER A CA 1
ATOM 721 C C . SER A 1 96 ? 2.637 -7.552 18.732 1.00 46.88 96 SER A C 1
ATOM 723 O O . SER A 1 96 ? 1.453 -7.493 19.060 1.00 46.88 96 SER A O 1
ATOM 725 N N . VAL A 1 97 ? 3.433 -6.476 18.803 1.00 50.16 97 VAL A N 1
ATOM 726 C CA . VAL A 1 97 ? 2.943 -5.142 19.203 1.00 50.16 97 VAL A CA 1
ATOM 727 C C . VAL A 1 97 ? 1.954 -4.591 18.167 1.00 50.16 97 VAL A C 1
ATOM 729 O O . VAL A 1 97 ? 0.935 -4.022 18.545 1.00 50.16 97 VAL A O 1
ATOM 732 N N . TYR A 1 98 ? 2.184 -4.836 16.874 1.00 49.31 98 TYR A N 1
ATOM 733 C CA . TYR A 1 98 ? 1.293 -4.396 15.791 1.00 49.31 98 TYR A CA 1
ATOM 734 C C . TYR A 1 98 ? -0.039 -5.172 15.742 1.00 49.31 98 TYR A C 1
ATOM 736 O O . TYR A 1 98 ? -1.100 -4.578 15.562 1.00 49.31 98 TYR A O 1
ATOM 744 N N . SER A 1 99 ? -0.006 -6.490 15.970 1.00 44.69 99 SER A N 1
ATOM 745 C CA . SER A 1 99 ? -1.199 -7.349 16.062 1.00 44.69 99 SER A CA 1
ATOM 746 C C . SER A 1 99 ? -2.004 -7.071 17.337 1.00 44.69 99 SER A C 1
ATOM 748 O O . SER A 1 99 ? -3.235 -7.024 17.312 1.00 44.69 99 SER A O 1
ATOM 750 N N . THR A 1 100 ? -1.311 -6.780 18.442 1.00 45.62 100 THR A N 1
ATOM 751 C CA . THR A 1 100 ? -1.942 -6.334 19.690 1.00 45.62 100 THR A CA 1
ATOM 752 C C . THR A 1 100 ? -2.594 -4.959 19.503 1.00 45.62 100 THR A C 1
ATOM 754 O O . THR A 1 100 ? -3.720 -4.772 19.947 1.00 45.62 100 THR A O 1
ATOM 757 N N . LEU A 1 101 ? -1.994 -4.034 18.741 1.00 45.34 101 LEU A N 1
ATOM 758 C CA . LEU A 1 101 ? -2.642 -2.765 18.373 1.00 45.34 101 LEU A CA 1
ATOM 759 C C . LEU A 1 101 ? -3.900 -2.963 17.504 1.00 45.34 101 LEU A C 1
ATOM 761 O O . LEU A 1 101 ? -4.899 -2.283 17.726 1.00 45.34 101 LEU A O 1
ATOM 765 N N . TYR A 1 102 ? -3.879 -3.903 16.551 1.00 44.59 102 TYR A N 1
ATOM 766 C CA . TYR A 1 102 ? -5.023 -4.187 15.668 1.00 44.59 102 TYR A CA 1
ATOM 767 C C . TYR A 1 102 ? -6.168 -4.923 16.387 1.00 44.59 102 TYR A C 1
ATOM 769 O O . TYR A 1 102 ? -7.328 -4.753 16.033 1.00 44.59 102 TYR A O 1
ATOM 777 N N . THR A 1 103 ? -5.855 -5.711 17.422 1.00 38.94 103 THR A N 1
ATOM 778 C CA . THR A 1 103 ? -6.849 -6.321 18.325 1.00 38.94 103 THR A CA 1
ATOM 779 C C . THR A 1 103 ? -7.410 -5.309 19.332 1.00 38.94 103 THR A C 1
ATOM 781 O O . THR A 1 103 ? -8.571 -5.413 19.728 1.00 38.94 103 THR A O 1
ATOM 784 N N . ILE A 1 104 ? -6.615 -4.315 19.749 1.00 36.75 104 ILE A N 1
ATOM 785 C CA . ILE A 1 104 ? -7.033 -3.308 20.735 1.00 36.75 104 ILE A CA 1
ATOM 786 C C . ILE A 1 104 ? -7.810 -2.139 20.097 1.00 36.75 104 ILE A C 1
ATOM 788 O O . ILE A 1 104 ? -8.622 -1.528 20.797 1.00 36.75 104 ILE A O 1
ATOM 792 N N . CYS A 1 105 ? -7.683 -1.859 18.796 1.00 42.41 105 CYS A N 1
ATOM 793 C CA . CYS A 1 105 ? -8.603 -0.951 18.084 1.00 42.41 105 CYS A CA 1
ATOM 794 C C . CYS A 1 105 ? -10.017 -1.546 18.014 1.00 42.41 105 CYS A C 1
ATOM 796 O O . CYS A 1 105 ? -10.962 -0.875 18.499 1.00 42.41 105 CYS A O 1
#